Protein AF-A0ABD5WRG2-F1 (afdb_monomer_lite)

Sequence (163 aa):
MWNADEKGFLPPDAVEQIYDRLGLRSVNTLRKEVRAADFDPESYEVPDSAWYDGPAAGVVVRNKTGQRATILHPDFRAEDDAAPVEASADELARRYTTRQRVENIARELEDRGRPVTFDAVYDRTVETLAREEHHRLFDGDRSIDVSAFRSAVAARTQELLEN

Secondary structure (DSSP, 8-state):
-EETTTTEEPPHHHHHHHHHHTTPPPPP---SS--GGG--STT-PPPBPSSSSSB-SEEEEE-TTS-EEEEE-TT-----S-------HHHHHHHHS-HHHHHHHHHHHHHTT----HHHHHHHHHHHHHHHSHHHHTSSTT---HHHHHHHHHHHHHHHH--

Foldseek 3Di:
DQDVVVRADDDLVVVCVVCVVVVHDDDDDPDPDDDPVNDDLVPDDQACDPQDGGGDQWDWDADPVGDIDTRGHPVHDPDDLDAADPDALLVVLPVQLDLVLLVSQQVVCVVVVHDNDLVSSLVVSLVVCCVPCVSRQPDDPDHHPPVSNSVSNSVSSVVSVVD

Radius of gyration: 18.09 Å; chains: 1; bounding box: 47×38×42 Å

Organism: NCBI:txid3034025

pLDDT: mean 83.53, std 10.03, range [50.0, 96.12]

Structure (mmCIF, N/CA/C/O backbone):
data_AF-A0ABD5WRG2-F1
#
_entry.id   AF-A0ABD5WRG2-F1
#
loop_
_atom_site.group_PDB
_atom_site.id
_atom_site.type_symbol
_atom_site.label_atom_id
_atom_site.label_alt_id
_atom_site.label_comp_id
_atom_site.label_asym_id
_atom_site.label_entity_id
_atom_site.label_seq_id
_atom_site.pdbx_PDB_ins_code
_atom_site.Cartn_x
_atom_site.Cartn_y
_atom_site.Cartn_z
_atom_site.occupancy
_atom_site.B_iso_or_equiv
_atom_site.auth_seq_id
_atom_site.auth_comp_id
_atom_site.auth_asym_id
_atom_site.auth_atom_id
_atom_site.pdbx_PDB_model_num
ATOM 1 N N . MET A 1 1 ? 14.690 -1.280 -2.880 1.00 75.88 1 MET A N 1
ATOM 2 C CA . MET A 1 1 ? 15.065 -0.389 -1.763 1.00 75.88 1 MET A CA 1
ATOM 3 C C . MET A 1 1 ? 16.347 0.320 -2.154 1.00 75.88 1 MET A C 1
ATOM 5 O O . MET A 1 1 ? 17.197 -0.341 -2.737 1.00 75.88 1 MET A O 1
ATOM 9 N N . TRP A 1 2 ? 16.452 1.628 -1.932 1.00 81.94 2 TRP A N 1
ATOM 10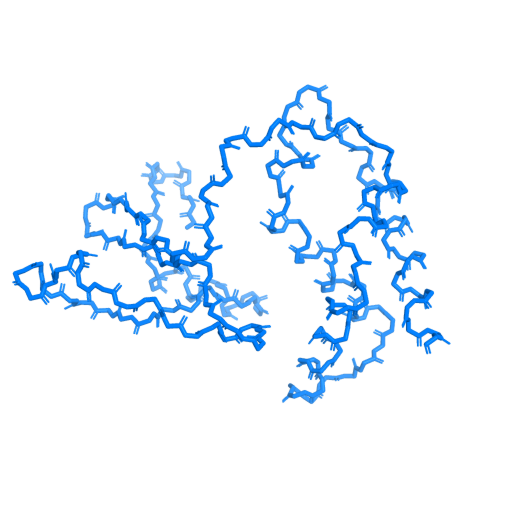 C CA . TRP A 1 2 ? 17.688 2.370 -2.193 1.00 81.94 2 TRP A CA 1
ATOM 11 C C . TRP A 1 2 ? 18.685 2.132 -1.055 1.00 81.94 2 TRP A C 1
ATOM 13 O O . TRP A 1 2 ? 18.309 2.237 0.110 1.00 81.94 2 TRP A O 1
ATOM 23 N N . ASN A 1 3 ? 19.926 1.804 -1.399 1.00 83.00 3 ASN A N 1
ATOM 24 C CA . ASN A 1 3 ? 21.060 1.760 -0.489 1.00 83.00 3 ASN A CA 1
ATOM 25 C C . ASN A 1 3 ? 21.916 3.006 -0.749 1.00 83.00 3 ASN A C 1
ATOM 27 O O . ASN A 1 3 ? 22.489 3.157 -1.830 1.00 83.00 3 ASN A O 1
ATOM 31 N N . ALA A 1 4 ? 21.969 3.914 0.227 1.00 83.94 4 ALA A N 1
ATOM 32 C CA . ALA A 1 4 ? 22.708 5.166 0.098 1.00 83.94 4 ALA A CA 1
ATOM 33 C C . ALA A 1 4 ? 24.228 4.950 0.047 1.00 83.94 4 ALA A C 1
ATOM 35 O O . ALA A 1 4 ? 24.909 5.661 -0.693 1.00 83.94 4 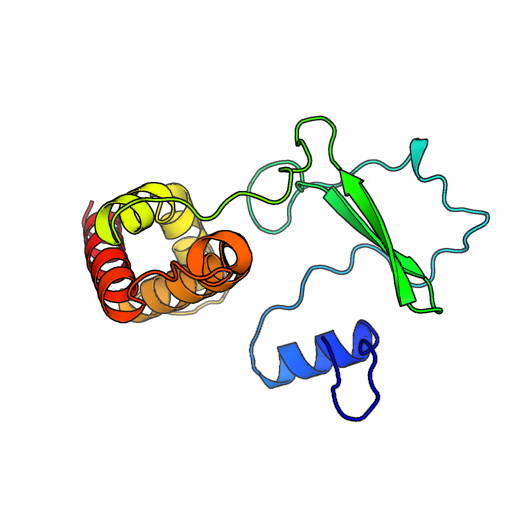ALA A O 1
ATOM 36 N N . ASP A 1 5 ? 24.737 3.950 0.770 1.00 86.62 5 ASP A N 1
ATOM 37 C CA . ASP A 1 5 ? 26.168 3.645 0.853 1.00 86.62 5 ASP A CA 1
ATOM 38 C C . ASP A 1 5 ? 26.686 3.065 -0.469 1.00 86.62 5 ASP A C 1
ATOM 40 O O . ASP A 1 5 ? 27.727 3.474 -0.980 1.00 86.62 5 ASP A O 1
ATOM 44 N N . GLU A 1 6 ? 25.908 2.166 -1.074 1.00 84.50 6 GLU A N 1
ATOM 45 C CA . GLU A 1 6 ? 26.217 1.557 -2.376 1.00 84.50 6 GLU A CA 1
ATOM 46 C C . GLU A 1 6 ? 25.748 2.411 -3.566 1.00 84.50 6 GLU A C 1
ATOM 48 O O . GLU A 1 6 ? 26.006 2.061 -4.718 1.00 84.50 6 GLU A O 1
ATOM 53 N N . LYS A 1 7 ? 25.059 3.532 -3.301 1.00 83.94 7 LYS A N 1
ATOM 54 C CA . LYS A 1 7 ? 24.440 4.421 -4.302 1.00 83.94 7 LYS A CA 1
ATOM 55 C C . LYS A 1 7 ? 23.658 3.650 -5.371 1.00 83.94 7 LYS A C 1
ATOM 57 O O . LYS A 1 7 ? 23.774 3.923 -6.567 1.00 83.94 7 LYS A O 1
ATOM 62 N N . GLY A 1 8 ? 22.869 2.674 -4.932 1.00 81.25 8 GLY A N 1
ATOM 63 C CA . GLY A 1 8 ? 22.195 1.743 -5.827 1.00 81.25 8 GLY A CA 1
ATOM 64 C C . GLY A 1 8 ? 20.963 1.100 -5.209 1.00 81.25 8 GLY A C 1
ATOM 65 O O . GLY A 1 8 ? 20.715 1.183 -4.008 1.00 81.25 8 GLY A O 1
ATOM 66 N N . PHE A 1 9 ? 20.157 0.451 -6.048 1.00 81.69 9 PHE A N 1
ATOM 67 C CA . PHE A 1 9 ? 19.018 -0.326 -5.572 1.00 81.69 9 PHE A CA 1
ATOM 68 C C . PHE A 1 9 ? 19.451 -1.736 -5.182 1.00 81.69 9 PHE A C 1
ATOM 70 O O . PHE A 1 9 ? 20.075 -2.439 -5.973 1.00 81.69 9 PHE A O 1
ATOM 77 N N . LEU A 1 10 ? 19.032 -2.171 -3.993 1.00 83.06 10 LEU A N 1
ATOM 78 C CA . LEU A 1 10 ? 19.189 -3.556 -3.563 1.00 83.06 10 LEU A CA 1
ATOM 79 C C . LEU A 1 10 ? 18.434 -4.514 -4.503 1.00 83.06 10 LEU A C 1
ATOM 81 O O . LEU A 1 10 ? 17.329 -4.173 -4.961 1.00 83.06 10 LEU A O 1
ATOM 85 N N . PRO A 1 11 ? 18.979 -5.722 -4.748 1.00 79.44 11 PRO A N 1
ATOM 86 C CA . PRO A 1 11 ? 18.301 -6.743 -5.534 1.00 79.44 11 PRO A CA 1
ATOM 87 C C . PRO A 1 11 ? 17.003 -7.198 -4.842 1.00 79.44 11 PRO A C 1
ATOM 89 O O . PRO A 1 11 ? 16.916 -7.134 -3.612 1.00 79.44 11 PRO A O 1
ATOM 92 N N . PRO A 1 12 ? 15.995 -7.674 -5.600 1.00 77.94 12 PRO A N 1
ATOM 93 C CA . PRO A 1 12 ? 14.696 -8.070 -5.050 1.00 77.94 12 PRO A CA 1
ATOM 94 C C . PRO A 1 12 ? 14.786 -9.030 -3.857 1.00 77.94 12 PRO A C 1
ATOM 96 O O . PRO A 1 12 ? 14.143 -8.774 -2.848 1.00 77.94 12 PRO A O 1
ATOM 99 N N . ASP A 1 13 ? 15.651 -10.045 -3.919 1.00 80.56 13 ASP A N 1
ATOM 100 C CA . ASP A 1 13 ? 15.806 -11.045 -2.849 1.00 80.56 13 ASP A CA 1
ATOM 101 C C . ASP A 1 13 ? 16.309 -10.439 -1.530 1.00 80.56 13 ASP A C 1
ATOM 103 O O . ASP A 1 13 ? 15.866 -10.818 -0.446 1.00 80.56 13 ASP A O 1
ATOM 107 N N . ALA A 1 14 ? 17.220 -9.464 -1.612 1.00 85.50 14 ALA A N 1
ATOM 108 C CA . ALA A 1 14 ? 17.706 -8.753 -0.434 1.00 85.50 14 ALA A CA 1
ATOM 109 C C . ALA A 1 14 ? 16.602 -7.871 0.165 1.00 85.50 14 ALA A C 1
ATOM 111 O O . ALA A 1 14 ? 16.474 -7.773 1.382 1.00 85.50 14 ALA A O 1
ATOM 112 N N . VAL A 1 15 ? 15.777 -7.251 -0.687 1.00 83.38 15 VAL A N 1
ATOM 113 C CA . VAL A 1 15 ? 14.620 -6.465 -0.239 1.00 83.38 15 VAL A CA 1
ATOM 114 C C . VAL A 1 15 ? 13.573 -7.359 0.426 1.00 83.38 15 VAL A C 1
ATOM 116 O O . VAL A 1 15 ? 13.084 -6.990 1.489 1.00 83.38 15 VAL A O 1
ATOM 119 N N . GLU A 1 16 ? 13.262 -8.521 -0.156 1.00 82.56 16 GLU A N 1
ATOM 120 C CA . GLU A 1 16 ? 12.342 -9.514 0.419 1.00 82.56 16 GLU A CA 1
ATOM 121 C C . GLU A 1 16 ? 12.807 -9.951 1.816 1.00 82.56 16 GLU A C 1
ATOM 123 O O . GLU A 1 16 ? 12.050 -9.806 2.771 1.00 82.56 16 GLU A O 1
ATOM 128 N N . GLN A 1 17 ? 14.078 -10.340 1.978 1.00 85.12 17 GLN A N 1
ATOM 129 C CA . GLN A 1 17 ? 14.628 -10.712 3.292 1.00 85.12 17 GLN A CA 1
ATOM 130 C C . GLN A 1 17 ? 14.540 -9.592 4.337 1.00 85.12 17 GLN A C 1
ATOM 132 O O . GLN A 1 17 ? 14.260 -9.854 5.509 1.00 85.12 17 GLN A O 1
ATOM 137 N N . ILE A 1 18 ? 14.799 -8.342 3.940 1.00 87.06 18 ILE A N 1
ATOM 138 C CA . ILE A 1 18 ? 14.684 -7.197 4.853 1.00 87.06 18 ILE A CA 1
ATOM 139 C C . ILE A 1 18 ? 13.228 -7.011 5.282 1.00 87.06 18 ILE A C 1
ATOM 141 O O . ILE A 1 18 ? 12.965 -6.790 6.463 1.00 87.06 18 ILE A O 1
ATOM 145 N N . TYR A 1 19 ? 12.290 -7.103 4.341 1.00 85.56 19 TYR A N 1
ATOM 146 C CA . TYR A 1 19 ? 10.867 -6.943 4.620 1.00 85.56 19 TYR A CA 1
ATOM 147 C C . TYR A 1 19 ? 10.368 -8.046 5.555 1.00 85.56 19 TYR A C 1
ATOM 149 O O . TYR A 1 19 ? 9.775 -7.724 6.583 1.00 85.56 19 TYR A O 1
ATOM 157 N N . ASP A 1 20 ? 10.723 -9.303 5.287 1.00 83.81 20 ASP A N 1
ATOM 158 C CA . ASP A 1 20 ? 10.383 -10.443 6.144 1.00 83.81 20 ASP A CA 1
ATOM 159 C C . ASP A 1 20 ? 10.922 -10.260 7.568 1.00 83.81 20 ASP A C 1
ATOM 161 O O . ASP A 1 20 ? 10.189 -10.427 8.544 1.00 83.81 20 ASP A O 1
ATOM 165 N N . ARG A 1 21 ? 12.186 -9.833 7.709 1.00 85.88 21 ARG A N 1
ATOM 166 C CA . ARG A 1 21 ? 12.798 -9.568 9.022 1.00 85.88 21 ARG A CA 1
ATOM 167 C C . ARG A 1 21 ? 12.094 -8.447 9.791 1.00 85.88 21 ARG A C 1
ATOM 169 O O . ARG A 1 21 ? 12.096 -8.461 11.020 1.00 85.88 21 ARG A O 1
ATOM 176 N N . LEU A 1 22 ? 11.523 -7.476 9.083 1.00 86.94 22 LEU A N 1
ATOM 177 C CA . LEU A 1 22 ? 10.769 -6.365 9.663 1.00 86.94 22 LEU A CA 1
ATOM 178 C C . LEU A 1 22 ? 9.275 -6.687 9.848 1.00 86.94 22 LEU A C 1
ATOM 180 O O . LEU A 1 22 ? 8.532 -5.830 10.321 1.00 86.94 22 LEU A O 1
ATOM 184 N N . GLY A 1 23 ? 8.818 -7.887 9.474 1.00 79.44 23 GLY A N 1
ATOM 185 C CA . GLY A 1 23 ? 7.395 -8.241 9.480 1.00 79.44 23 GLY A CA 1
ATOM 186 C C . GLY A 1 23 ? 6.565 -7.452 8.458 1.00 79.44 23 GLY A C 1
ATOM 187 O O . GLY A 1 23 ? 5.342 -7.356 8.586 1.00 79.44 23 GLY A O 1
ATOM 188 N N . LEU A 1 24 ? 7.217 -6.864 7.452 1.00 79.56 24 LEU A N 1
ATOM 189 C CA . LEU A 1 24 ? 6.588 -6.127 6.363 1.00 79.56 24 LEU A CA 1
ATOM 190 C C . LEU A 1 24 ? 6.295 -7.068 5.195 1.00 79.56 24 LEU A C 1
ATOM 192 O O . LEU A 1 24 ? 7.050 -7.989 4.908 1.00 79.56 24 LEU A O 1
ATOM 196 N N . ARG A 1 25 ? 5.212 -6.799 4.464 1.00 70.94 25 ARG A N 1
ATOM 197 C CA . ARG A 1 25 ? 4.919 -7.517 3.218 1.00 70.94 25 ARG A CA 1
ATOM 198 C C . ARG A 1 25 ? 5.716 -6.939 2.060 1.00 70.94 25 ARG A C 1
ATOM 200 O O . ARG A 1 25 ? 5.559 -5.756 1.746 1.00 70.94 25 ARG A O 1
ATOM 207 N N . SER A 1 26 ? 6.529 -7.770 1.418 1.00 77.06 26 SER A N 1
ATOM 208 C CA . SER A 1 26 ? 7.149 -7.455 0.133 1.00 77.06 26 SER A CA 1
ATOM 209 C C . SER A 1 26 ? 6.097 -7.391 -0.981 1.00 77.06 26 SER A C 1
ATOM 211 O O . SER A 1 26 ? 4.982 -7.899 -0.854 1.00 77.06 26 SER A O 1
ATOM 213 N N . VAL A 1 27 ? 6.437 -6.709 -2.077 1.00 74.38 27 VAL A N 1
ATOM 214 C CA . VAL A 1 27 ? 5.622 -6.745 -3.299 1.00 74.38 27 VAL A CA 1
ATOM 215 C C . VAL A 1 27 ? 5.750 -8.135 -3.917 1.00 74.38 27 VAL A C 1
ATOM 217 O O . VAL A 1 27 ? 6.846 -8.690 -3.937 1.00 74.38 27 VAL A O 1
ATOM 220 N N . ASN A 1 28 ? 4.647 -8.673 -4.442 1.00 76.00 28 ASN A N 1
ATOM 221 C CA . ASN A 1 28 ? 4.625 -10.008 -5.035 1.00 76.00 28 ASN A CA 1
ATOM 222 C C . ASN A 1 28 ? 5.648 -10.129 -6.164 1.00 76.00 28 ASN A C 1
ATOM 224 O O . ASN A 1 28 ? 5.569 -9.414 -7.168 1.00 76.00 28 ASN A O 1
ATOM 228 N N . THR A 1 29 ? 6.552 -11.095 -6.042 1.00 80.44 29 THR A N 1
ATOM 229 C CA . THR A 1 29 ? 7.362 -11.513 -7.178 1.00 80.44 29 THR A CA 1
ATOM 230 C C . THR A 1 29 ? 6.590 -12.535 -8.006 1.00 80.44 29 THR A C 1
ATOM 232 O O . THR A 1 29 ? 6.365 -13.657 -7.566 1.00 80.44 29 THR A O 1
ATOM 235 N N . LEU A 1 30 ? 6.203 -12.150 -9.224 1.00 79.62 30 LEU A N 1
ATOM 236 C CA . LEU A 1 30 ? 5.424 -13.009 -10.123 1.00 79.62 30 LEU A CA 1
ATOM 237 C C . LEU A 1 30 ? 6.288 -14.070 -10.818 1.00 79.62 30 LEU A C 1
ATOM 239 O O . LEU A 1 30 ? 5.881 -15.221 -10.947 1.00 79.62 30 LEU A O 1
ATOM 243 N N . ARG A 1 31 ? 7.480 -13.682 -11.291 1.00 80.75 31 ARG A N 1
ATOM 244 C CA . ARG A 1 31 ? 8.467 -14.567 -11.932 1.00 80.75 31 ARG A CA 1
ATOM 245 C C . ARG A 1 31 ? 9.883 -14.075 -11.632 1.00 80.75 31 ARG A C 1
ATOM 247 O O . ARG A 1 31 ? 10.123 -12.869 -11.609 1.00 80.75 31 ARG A O 1
ATOM 254 N N . LYS A 1 32 ? 10.823 -15.006 -11.452 1.00 79.62 32 LYS A N 1
ATOM 255 C CA . LYS A 1 32 ? 12.266 -14.731 -11.345 1.00 79.62 32 LYS A CA 1
ATOM 256 C C . LYS A 1 32 ? 13.004 -15.416 -12.495 1.00 79.62 32 LYS A C 1
ATOM 258 O O . LYS A 1 32 ? 12.551 -16.434 -13.004 1.00 79.62 32 LYS A O 1
ATOM 263 N N . GLU A 1 33 ? 14.127 -14.827 -12.901 1.00 79.62 33 GLU A N 1
ATOM 264 C CA . GLU A 1 33 ? 15.078 -15.415 -13.860 1.00 79.62 33 GLU A CA 1
ATOM 265 C C . GLU A 1 33 ? 14.510 -15.785 -15.245 1.00 79.62 33 GLU A C 1
ATOM 267 O O . GLU A 1 33 ? 14.959 -16.736 -15.883 1.00 79.62 33 GLU A O 1
ATOM 272 N N . VAL A 1 34 ? 13.557 -15.001 -15.753 1.00 81.12 34 VAL A N 1
ATOM 273 C CA . VAL A 1 34 ? 13.059 -15.157 -17.127 1.00 81.12 34 VAL A CA 1
ATOM 274 C C . VAL A 1 34 ? 14.149 -14.739 -18.119 1.00 81.12 34 VAL A C 1
ATOM 276 O O . VAL A 1 34 ? 14.755 -13.672 -17.981 1.00 81.12 34 VAL A O 1
ATOM 279 N N . ARG A 1 35 ? 14.418 -15.577 -19.127 1.00 81.06 35 ARG A N 1
ATOM 280 C CA . ARG A 1 35 ? 15.340 -15.223 -20.211 1.00 81.06 35 ARG A CA 1
ATOM 281 C C . ARG A 1 35 ? 14.722 -14.135 -21.076 1.00 81.06 35 ARG A C 1
ATOM 283 O O . ARG A 1 35 ? 13.582 -14.260 -21.498 1.00 81.06 35 ARG A O 1
ATOM 290 N N . ALA A 1 36 ? 15.510 -13.117 -21.411 1.00 77.88 36 ALA A N 1
ATOM 291 C CA . ALA A 1 36 ? 15.044 -12.013 -22.248 1.0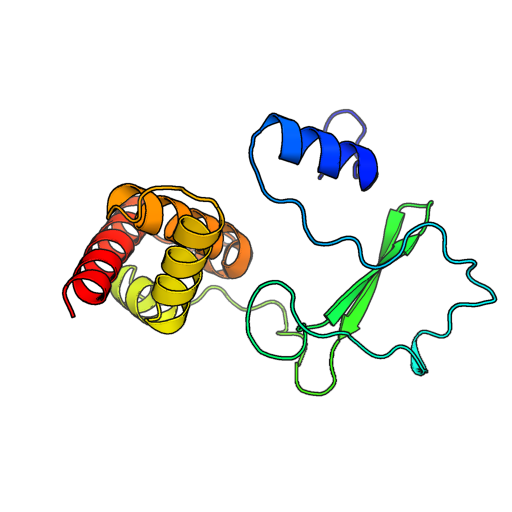0 77.88 36 ALA A CA 1
ATOM 292 C C . ALA A 1 36 ? 14.551 -12.472 -23.634 1.00 77.88 36 ALA A C 1
ATOM 294 O O . ALA A 1 36 ? 13.620 -11.888 -24.161 1.00 77.88 36 ALA A O 1
ATOM 295 N N . ALA A 1 37 ? 15.144 -13.531 -24.199 1.00 84.19 37 ALA A N 1
ATOM 296 C CA . ALA A 1 37 ? 14.722 -14.093 -25.485 1.00 84.19 37 ALA A CA 1
ATOM 297 C C . ALA A 1 37 ? 13.339 -14.768 -25.440 1.00 84.19 37 ALA A C 1
ATOM 299 O O . ALA A 1 37 ? 12.691 -14.882 -26.473 1.00 84.19 37 ALA A O 1
ATOM 300 N N . ASP A 1 38 ? 12.900 -15.191 -24.252 1.00 85.00 38 ASP A N 1
ATOM 301 C CA . ASP A 1 38 ? 11.628 -15.884 -24.028 1.00 85.00 38 ASP A CA 1
ATOM 302 C C . ASP A 1 38 ? 10.574 -14.938 -23.414 1.00 85.00 38 ASP A C 1
ATOM 304 O O . ASP A 1 38 ? 9.521 -15.382 -22.955 1.00 85.00 38 ASP A O 1
ATOM 308 N N . PHE A 1 39 ? 10.874 -13.636 -23.345 1.00 85.56 39 PHE A N 1
ATOM 309 C CA . PHE A 1 39 ? 10.000 -12.616 -22.780 1.00 85.56 39 PHE A CA 1
ATOM 310 C C . PHE A 1 39 ? 9.578 -11.630 -23.866 1.00 85.56 39 PHE A C 1
ATOM 312 O O . PHE A 1 39 ? 10.376 -10.804 -24.305 1.00 85.56 39 PHE A O 1
ATOM 319 N N . ASP A 1 40 ? 8.309 -11.704 -24.249 1.00 88.25 40 ASP A N 1
ATOM 320 C CA . ASP A 1 40 ? 7.670 -10.710 -25.099 1.00 88.25 40 ASP A CA 1
ATOM 321 C C . ASP A 1 40 ? 6.807 -9.777 -24.225 1.00 88.25 40 ASP A C 1
ATOM 323 O O . ASP A 1 40 ? 5.829 -10.234 -23.623 1.00 88.25 40 ASP A O 1
ATOM 327 N N . PRO A 1 41 ? 7.175 -8.489 -24.088 1.00 86.00 41 PRO A N 1
ATOM 328 C CA . PRO A 1 41 ? 6.397 -7.534 -23.310 1.00 86.00 41 PRO A CA 1
ATOM 329 C C . PRO A 1 41 ? 5.043 -7.201 -23.947 1.00 86.00 41 PRO A C 1
ATOM 331 O O . PRO A 1 41 ? 4.126 -6.843 -23.213 1.00 86.00 41 PRO A O 1
ATOM 334 N N . GLU A 1 42 ? 4.902 -7.302 -25.274 1.00 85.69 42 GLU A N 1
ATOM 335 C CA . GLU A 1 42 ? 3.653 -6.957 -25.971 1.00 85.69 42 GLU A CA 1
ATOM 336 C C . GLU A 1 42 ? 2.589 -8.045 -25.803 1.00 85.69 42 GLU A C 1
ATOM 338 O O . GLU A 1 42 ? 1.395 -7.752 -25.812 1.00 85.69 42 GLU A O 1
ATOM 343 N N . SER A 1 43 ? 3.014 -9.293 -25.588 1.00 87.88 43 SER A N 1
ATOM 344 C CA . SER A 1 43 ? 2.124 -10.429 -25.341 1.00 87.88 43 SER A CA 1
ATOM 345 C C . SER A 1 43 ? 1.948 -10.759 -23.851 1.00 87.88 43 SER A C 1
ATOM 347 O O . SER A 1 43 ? 1.406 -11.815 -23.521 1.00 87.88 43 SER A O 1
ATOM 349 N N . TYR A 1 44 ? 2.480 -9.939 -22.938 1.00 89.06 44 TYR A N 1
ATOM 350 C CA . TYR A 1 44 ? 2.437 -10.231 -21.507 1.00 89.06 44 TYR A CA 1
ATOM 351 C C . TYR A 1 44 ? 1.067 -9.890 -20.911 1.00 89.06 44 TYR A C 1
ATOM 353 O O . TYR A 1 44 ? 0.689 -8.724 -20.808 1.00 89.06 44 TYR A O 1
ATOM 361 N N . GLU A 1 45 ? 0.350 -10.911 -20.444 1.00 91.00 45 GLU A N 1
ATOM 362 C CA . GLU A 1 45 ? -0.911 -10.736 -19.723 1.00 91.00 45 GLU A CA 1
ATOM 363 C C . GLU A 1 45 ? -0.649 -10.375 -18.254 1.00 91.00 45 GLU A C 1
ATOM 365 O O . GLU A 1 45 ? 0.019 -11.110 -17.517 1.00 91.00 45 GLU A O 1
ATOM 370 N N . VAL A 1 46 ? -1.173 -9.226 -17.819 1.00 91.44 46 VAL A N 1
ATOM 371 C CA . VAL A 1 46 ? -1.096 -8.802 -16.416 1.00 91.44 46 VAL A CA 1
ATOM 372 C C . VAL A 1 46 ? -2.045 -9.675 -15.582 1.00 91.44 46 VAL A C 1
ATOM 374 O O . VAL A 1 46 ? -3.227 -9.746 -15.911 1.00 91.44 46 VAL A O 1
ATOM 377 N N . PRO A 1 47 ? -1.556 -10.347 -14.522 1.00 89.56 47 PRO A N 1
ATOM 378 C CA . PRO A 1 47 ? -2.365 -11.279 -13.743 1.00 89.56 47 PRO A CA 1
ATOM 379 C C . PRO A 1 47 ? -3.344 -10.565 -12.806 1.00 89.56 47 PRO A C 1
ATOM 381 O O . PRO A 1 47 ? -3.254 -9.355 -12.581 1.00 89.56 47 PRO A O 1
ATOM 384 N N . ASP A 1 48 ? -4.214 -11.350 -12.175 1.00 88.62 48 ASP A N 1
ATOM 385 C CA . ASP A 1 48 ? -5.049 -10.881 -11.074 1.00 88.62 48 ASP A CA 1
ATOM 386 C C . ASP A 1 48 ? -4.214 -10.376 -9.890 1.00 88.62 48 ASP A C 1
ATOM 388 O O . ASP A 1 48 ? -3.102 -10.836 -9.596 1.00 88.62 48 ASP A O 1
ATOM 392 N N . SER A 1 49 ? -4.773 -9.390 -9.199 1.00 85.00 49 SER A N 1
ATOM 393 C CA . SER A 1 49 ? -4.205 -8.813 -7.995 1.00 85.00 49 SER A CA 1
ATOM 394 C C . SER A 1 49 ? -4.275 -9.817 -6.848 1.00 85.00 49 SER A C 1
ATOM 396 O O . SER A 1 49 ? -5.324 -10.370 -6.546 1.00 85.00 49 SER A O 1
ATOM 398 N N . ALA A 1 50 ? -3.169 -9.994 -6.122 1.00 80.88 50 ALA A N 1
ATOM 399 C CA . ALA A 1 50 ? -3.189 -10.758 -4.869 1.00 80.88 50 ALA A CA 1
ATOM 400 C C . ALA A 1 50 ? -3.686 -9.931 -3.663 1.00 80.88 50 ALA A C 1
ATOM 402 O O . ALA A 1 50 ? -3.581 -10.383 -2.525 1.00 80.88 50 ALA A O 1
ATOM 403 N N . TRP A 1 51 ? -4.135 -8.690 -3.888 1.00 76.31 51 TRP A N 1
ATOM 404 C CA . TRP A 1 51 ? -4.468 -7.724 -2.831 1.00 76.31 51 TRP A CA 1
ATOM 405 C C . TRP A 1 51 ? -5.946 -7.330 -2.809 1.00 76.31 51 TRP A C 1
ATOM 407 O O . TRP A 1 51 ? -6.405 -6.754 -1.825 1.00 76.31 51 TRP A O 1
ATOM 417 N N . TYR A 1 52 ? -6.674 -7.588 -3.895 1.00 76.38 52 TYR A N 1
ATOM 418 C CA . TYR A 1 52 ? -8.104 -7.326 -4.028 1.00 76.38 52 TYR A CA 1
ATOM 419 C C . TYR A 1 52 ? -8.673 -8.139 -5.195 1.00 76.38 52 TYR A C 1
ATOM 421 O O . TYR A 1 52 ? -7.919 -8.574 -6.061 1.00 76.38 52 TYR A O 1
ATOM 429 N N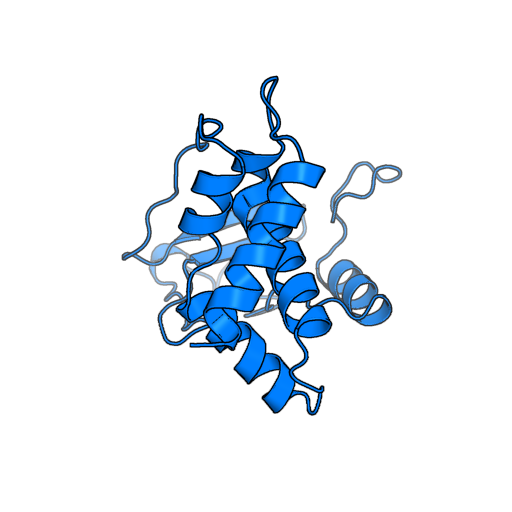 . ASP A 1 53 ? -9.995 -8.295 -5.237 1.00 79.44 53 ASP A N 1
ATOM 430 C CA . ASP A 1 53 ? -10.676 -8.990 -6.330 1.00 79.44 53 ASP A CA 1
ATOM 431 C C . ASP A 1 53 ? -10.655 -8.138 -7.609 1.00 79.44 53 ASP A C 1
ATOM 433 O O . ASP A 1 53 ? -11.369 -7.137 -7.718 1.00 79.44 53 ASP A O 1
ATOM 437 N N . GLY A 1 54 ? -9.806 -8.514 -8.568 1.00 84.88 54 GLY A N 1
ATOM 438 C CA . GLY A 1 54 ? -9.668 -7.846 -9.863 1.00 84.88 54 GLY A CA 1
ATOM 439 C C . GLY A 1 54 ? -8.245 -7.904 -10.435 1.00 84.88 54 GLY A C 1
ATOM 440 O O . GLY A 1 54 ? -7.334 -8.407 -9.773 1.00 84.88 54 GLY A O 1
ATOM 441 N N . PRO A 1 55 ? -8.028 -7.375 -11.652 1.00 88.69 55 PRO A N 1
ATOM 442 C CA . PRO A 1 55 ? -6.715 -7.361 -12.296 1.00 88.69 55 PRO A CA 1
ATOM 443 C C . PRO A 1 55 ? -5.699 -6.527 -11.510 1.00 88.69 55 PRO A C 1
ATOM 445 O O . PRO A 1 55 ? -6.033 -5.486 -10.947 1.00 88.69 55 PRO A O 1
ATOM 448 N N . ALA A 1 56 ? -4.428 -6.932 -11.497 1.00 89.56 56 ALA A N 1
ATOM 449 C CA . ALA A 1 56 ? -3.370 -6.053 -11.012 1.00 89.56 56 ALA A CA 1
ATOM 450 C C . ALA A 1 56 ? -3.269 -4.806 -11.910 1.00 89.56 56 ALA A C 1
ATOM 452 O O . ALA A 1 56 ? -3.458 -4.883 -13.120 1.00 89.56 56 ALA A O 1
ATOM 453 N N . ALA A 1 57 ? -2.899 -3.656 -11.338 1.00 89.12 57 ALA A N 1
ATOM 454 C CA . ALA A 1 57 ? -2.738 -2.421 -12.116 1.00 89.12 57 ALA A CA 1
ATOM 455 C C . ALA A 1 57 ? -1.653 -2.540 -13.208 1.00 89.12 57 ALA A C 1
ATOM 457 O O . ALA A 1 57 ? -1.683 -1.860 -14.232 1.00 89.12 57 ALA A O 1
ATOM 458 N N . GLY A 1 58 ? -0.675 -3.413 -12.982 1.00 90.75 58 GLY A N 1
ATOM 459 C CA . GLY A 1 58 ? 0.430 -3.666 -13.885 1.00 90.75 58 GLY A CA 1
ATOM 460 C C . GLY A 1 58 ? 1.523 -4.480 -13.209 1.00 90.75 58 GLY A C 1
ATOM 461 O O . GLY A 1 58 ? 1.417 -4.870 -12.043 1.00 90.75 58 GLY A O 1
ATOM 462 N N . VAL A 1 59 ? 2.607 -4.698 -13.940 1.00 91.06 59 VAL A N 1
ATOM 463 C CA . VAL A 1 59 ? 3.815 -5.357 -13.450 1.00 91.06 59 VAL A CA 1
ATOM 464 C C . VAL A 1 59 ? 5.036 -4.489 -13.715 1.00 91.06 59 VAL A C 1
ATOM 466 O O . VAL A 1 59 ? 5.119 -3.780 -14.718 1.00 91.06 59 VAL A O 1
ATOM 469 N N . VAL A 1 60 ? 6.017 -4.559 -12.815 1.00 89.75 60 VAL A N 1
ATOM 470 C CA . VAL A 1 60 ? 7.320 -3.916 -13.009 1.00 89.75 60 VAL A CA 1
ATOM 471 C C . VAL A 1 60 ? 8.327 -4.979 -13.418 1.00 89.75 60 VAL A C 1
ATOM 473 O O . VAL A 1 60 ? 8.662 -5.867 -12.634 1.00 89.75 60 VAL A O 1
ATOM 476 N N . VAL A 1 61 ? 8.852 -4.856 -14.631 1.00 89.12 61 VAL A N 1
ATOM 477 C CA . VAL A 1 61 ? 9.941 -5.688 -15.141 1.00 89.12 61 VAL A CA 1
ATOM 478 C C . VAL A 1 61 ? 11.260 -5.058 -14.721 1.00 89.12 61 VAL A C 1
ATOM 480 O O . VAL A 1 61 ? 11.461 -3.854 -14.876 1.00 89.12 61 VAL A O 1
ATOM 483 N N . ARG A 1 62 ? 12.175 -5.867 -14.185 1.00 85.94 62 ARG A N 1
ATOM 484 C CA . ARG A 1 62 ? 13.531 -5.439 -13.821 1.00 85.94 62 ARG A CA 1
ATOM 485 C C . ARG A 1 62 ? 14.552 -6.377 -14.428 1.00 85.94 62 ARG A C 1
ATOM 487 O O . ARG A 1 62 ? 14.365 -7.591 -14.389 1.00 85.94 62 ARG A O 1
ATOM 494 N N . ASN A 1 63 ? 15.647 -5.827 -14.935 1.00 84.81 63 ASN A N 1
ATOM 495 C CA . ASN A 1 63 ? 16.785 -6.631 -15.364 1.00 84.81 63 ASN A CA 1
ATOM 496 C C . ASN A 1 63 ? 17.916 -6.616 -14.323 1.00 84.81 63 ASN A C 1
ATOM 498 O O . ASN A 1 63 ? 17.888 -5.873 -13.340 1.00 84.81 63 ASN A O 1
ATOM 502 N N . LYS A 1 64 ? 18.935 -7.452 -14.548 1.00 79.50 64 LYS A N 1
ATOM 503 C CA . LYS A 1 64 ? 20.069 -7.610 -13.622 1.00 79.50 64 LYS A CA 1
ATOM 504 C C . LYS A 1 64 ? 20.984 -6.381 -13.551 1.00 79.50 64 LYS A C 1
ATOM 506 O O . LYS A 1 64 ? 21.772 -6.284 -12.619 1.00 79.50 64 LYS A O 1
ATOM 511 N N . THR A 1 65 ? 20.886 -5.452 -14.502 1.00 78.75 65 THR A N 1
ATOM 512 C CA . THR A 1 65 ? 21.668 -4.205 -14.514 1.00 78.75 65 THR A CA 1
ATOM 513 C C . THR A 1 65 ? 20.948 -3.049 -13.817 1.00 78.75 65 THR A C 1
ATOM 515 O O . THR A 1 65 ? 21.473 -1.941 -13.772 1.00 78.75 65 THR A O 1
ATOM 518 N N . GLY A 1 66 ? 19.761 -3.294 -13.248 1.00 73.69 66 GLY A N 1
ATOM 519 C CA . GLY A 1 66 ? 18.991 -2.299 -12.501 1.00 73.69 66 GLY A CA 1
ATOM 520 C C . GLY A 1 66 ? 18.046 -1.453 -13.357 1.00 73.69 66 GLY A C 1
ATOM 521 O O . GLY A 1 66 ? 17.387 -0.561 -12.823 1.00 73.69 66 GLY A O 1
ATOM 522 N N . GLN A 1 67 ? 17.927 -1.729 -14.660 1.00 81.62 67 GLN A N 1
ATOM 523 C CA . GLN A 1 67 ? 16.914 -1.096 -15.504 1.00 81.62 67 GLN A CA 1
ATOM 524 C C . GLN A 1 67 ? 15.526 -1.636 -15.145 1.00 81.62 67 GLN A C 1
ATOM 526 O O . GLN A 1 67 ? 15.369 -2.803 -14.769 1.00 81.62 67 GLN A O 1
ATOM 531 N N . ARG A 1 68 ? 14.515 -0.773 -15.277 1.00 87.50 68 ARG A N 1
ATOM 532 C CA . ARG A 1 68 ? 13.118 -1.088 -14.978 1.00 87.50 68 ARG A CA 1
ATOM 533 C C . ARG A 1 68 ? 12.187 -0.578 -16.071 1.00 87.50 68 ARG A C 1
ATOM 535 O O . ARG A 1 68 ? 12.434 0.488 -16.627 1.00 87.50 68 ARG A O 1
ATOM 542 N N . ALA A 1 69 ? 11.119 -1.320 -16.319 1.00 87.38 69 ALA A N 1
ATOM 543 C CA . ALA A 1 69 ? 10.008 -0.928 -17.177 1.00 87.38 69 ALA A CA 1
ATOM 544 C C . ALA A 1 69 ? 8.687 -1.352 -16.525 1.00 87.38 69 ALA A C 1
ATOM 546 O O . ALA A 1 69 ? 8.671 -2.267 -15.698 1.00 87.38 69 ALA A O 1
ATOM 547 N N . THR A 1 70 ? 7.595 -0.696 -16.898 1.00 91.06 70 THR A N 1
ATOM 548 C CA . THR A 1 70 ? 6.251 -1.004 -16.397 1.00 91.06 70 THR A CA 1
ATOM 549 C C . THR A 1 70 ? 5.392 -1.496 -17.552 1.00 91.06 70 THR A C 1
ATOM 551 O O . THR A 1 70 ? 5.362 -0.856 -18.600 1.00 91.06 70 THR A O 1
ATOM 554 N N . ILE A 1 71 ? 4.692 -2.609 -17.347 1.00 91.50 71 ILE A N 1
ATOM 555 C CA . ILE A 1 71 ? 3.624 -3.088 -18.231 1.00 91.50 71 ILE A CA 1
ATOM 556 C C . ILE A 1 71 ? 2.320 -2.878 -17.471 1.00 91.50 71 ILE A C 1
ATOM 558 O O . ILE A 1 71 ? 2.134 -3.461 -16.404 1.00 91.50 71 ILE A O 1
ATOM 562 N N . LEU A 1 72 ? 1.456 -2.001 -17.973 1.00 90.69 72 LEU A N 1
ATOM 563 C CA . LEU A 1 72 ? 0.176 -1.689 -17.341 1.00 90.69 72 LEU A CA 1
ATOM 564 C C . LEU A 1 72 ? -0.918 -2.610 -17.862 1.00 90.69 72 LEU A C 1
ATOM 566 O O . LEU A 1 72 ? -0.919 -2.976 -19.036 1.00 90.69 72 LEU A O 1
ATOM 570 N N . HIS A 1 73 ? -1.861 -2.956 -16.990 1.00 89.44 73 HIS A N 1
ATOM 571 C CA . HIS A 1 73 ? -3.080 -3.616 -17.432 1.00 89.44 73 HIS A CA 1
ATOM 572 C C . HIS A 1 73 ? -3.902 -2.627 -18.286 1.00 89.44 73 HIS A C 1
ATOM 574 O O . HIS A 1 73 ? -3.962 -1.453 -17.919 1.00 89.44 73 HIS A O 1
ATOM 580 N N . PRO A 1 74 ? -4.543 -3.052 -19.395 1.00 85.12 74 PRO A N 1
ATOM 581 C CA . PRO A 1 74 ? -5.236 -2.150 -20.328 1.00 85.12 74 PRO A CA 1
ATOM 582 C C . PRO A 1 74 ? -6.283 -1.228 -19.690 1.00 85.12 74 PRO A C 1
ATOM 584 O O . PRO A 1 74 ? -6.480 -0.099 -20.140 1.00 85.12 74 PRO A O 1
ATOM 587 N N . ASP A 1 75 ? -6.929 -1.699 -18.624 1.00 85.62 75 ASP A N 1
ATOM 588 C CA . ASP A 1 75 ? -7.940 -0.936 -17.881 1.00 85.62 75 ASP A CA 1
ATOM 589 C C . ASP A 1 75 ? -7.349 0.155 -16.969 1.00 85.62 75 ASP A C 1
ATOM 591 O O . ASP A 1 75 ? -8.086 0.984 -16.434 1.00 85.62 75 ASP A O 1
ATOM 595 N N . PHE A 1 76 ? -6.025 0.188 -16.798 1.00 79.75 76 PHE A N 1
ATOM 596 C CA . PHE A 1 76 ? -5.319 1.157 -15.967 1.00 79.75 76 PHE A CA 1
ATOM 597 C C . PHE A 1 76 ? -4.467 2.076 -16.835 1.00 79.75 76 PHE A C 1
ATOM 599 O O . PHE A 1 76 ? -3.789 1.662 -17.774 1.00 79.75 76 PHE A O 1
ATOM 606 N N . ARG A 1 77 ? -4.471 3.362 -16.494 1.00 70.00 77 ARG A N 1
ATOM 607 C CA . ARG A 1 77 ? -3.581 4.349 -17.106 1.00 70.00 77 ARG A CA 1
ATOM 608 C C . ARG A 1 77 ? -2.471 4.686 -16.127 1.00 70.00 77 ARG A C 1
ATOM 610 O O . ARG A 1 77 ? -2.721 4.757 -14.927 1.00 70.00 77 ARG A O 1
ATOM 617 N N . ALA A 1 78 ? -1.264 4.913 -16.648 1.00 62.19 78 ALA A N 1
ATOM 618 C CA . ALA A 1 78 ? -0.228 5.582 -15.877 1.00 62.19 78 ALA A CA 1
ATOM 619 C C . ALA A 1 78 ? -0.808 6.931 -15.456 1.00 62.19 78 ALA A C 1
ATOM 621 O O . ALA A 1 78 ? -1.185 7.733 -16.312 1.00 62.19 78 ALA A O 1
ATOM 622 N N . GLU A 1 79 ? -0.937 7.155 -14.157 1.00 58.12 79 GLU A N 1
ATOM 623 C CA . GLU A 1 79 ? -1.189 8.496 -13.663 1.00 58.12 79 GLU A CA 1
ATOM 624 C C . GLU A 1 79 ? 0.111 9.272 -13.895 1.00 58.12 79 GLU A C 1
ATOM 626 O O . GLU A 1 79 ? 1.146 8.925 -13.326 1.00 58.12 79 GLU A O 1
ATOM 631 N N . ASP A 1 80 ? 0.072 10.251 -14.806 1.00 51.00 80 ASP A N 1
ATOM 632 C CA . ASP A 1 80 ? 1.124 11.267 -14.940 1.00 51.00 80 ASP A CA 1
ATOM 633 C C . ASP A 1 80 ? 1.459 11.810 -13.549 1.00 51.00 80 ASP A C 1
ATOM 635 O O . ASP A 1 80 ? 0.529 11.959 -12.752 1.00 51.00 80 ASP A O 1
ATOM 639 N N . ASP A 1 81 ? 2.749 12.089 -13.286 1.00 50.00 81 ASP A N 1
ATOM 640 C CA . ASP A 1 81 ? 3.292 12.628 -12.026 1.00 50.00 81 ASP A CA 1
ATOM 641 C C . ASP A 1 81 ? 2.252 13.505 -11.323 1.00 50.00 81 ASP A C 1
ATOM 643 O O . ASP A 1 81 ? 2.028 14.669 -11.675 1.00 50.00 81 ASP A O 1
ATOM 647 N N . ALA A 1 82 ? 1.519 12.888 -10.394 1.00 53.22 82 ALA A N 1
ATOM 648 C CA . ALA A 1 82 ? 0.275 13.467 -9.936 1.00 53.22 82 ALA A CA 1
ATOM 649 C C . ALA A 1 82 ? 0.621 14.685 -9.090 1.00 53.22 82 ALA A C 1
ATOM 651 O O . ALA A 1 82 ? 1.256 14.555 -8.044 1.00 53.22 82 ALA A O 1
ATOM 652 N N . ALA A 1 83 ? 0.210 15.864 -9.560 1.00 57.06 83 ALA A N 1
ATOM 653 C CA . ALA A 1 83 ? 0.422 17.105 -8.836 1.00 57.06 83 ALA A CA 1
ATOM 654 C C . ALA A 1 83 ? -0.058 16.951 -7.377 1.00 57.06 83 ALA A C 1
ATOM 656 O O . ALA A 1 83 ? -1.106 16.328 -7.152 1.00 57.06 83 ALA A O 1
ATOM 657 N N . PRO A 1 84 ? 0.671 17.517 -6.395 1.00 59.50 84 PRO A N 1
ATOM 658 C CA . PRO A 1 84 ? 0.259 17.490 -4.998 1.00 59.50 84 PRO A CA 1
ATOM 659 C C . PRO A 1 84 ? -1.194 17.938 -4.874 1.00 59.50 84 PRO A C 1
ATOM 661 O O . PRO A 1 84 ? -1.590 18.968 -5.430 1.00 59.50 84 PRO A O 1
ATOM 664 N N . VAL A 1 85 ? -2.006 17.141 -4.184 1.00 64.94 85 VAL A N 1
ATOM 665 C CA . VAL A 1 85 ? -3.437 17.417 -4.081 1.00 64.94 85 VAL A CA 1
ATOM 666 C C . VAL A 1 85 ? -3.643 18.553 -3.086 1.00 64.94 85 VAL A C 1
ATOM 668 O O . VAL A 1 85 ? -3.431 18.383 -1.889 1.00 64.94 85 VAL A O 1
ATOM 671 N N . GLU A 1 86 ? -4.107 19.705 -3.571 1.00 68.44 86 GLU A N 1
ATOM 672 C CA . GLU A 1 86 ? -4.559 20.805 -2.717 1.00 68.44 86 GLU A CA 1
ATOM 673 C C . GLU A 1 86 ? -5.919 20.458 -2.096 1.00 68.44 86 GLU A C 1
ATOM 675 O O . GLU A 1 86 ? -6.974 20.745 -2.660 1.00 68.44 86 GLU A O 1
ATOM 680 N N . ALA A 1 87 ? -5.897 19.788 -0.947 1.00 78.81 87 ALA A N 1
ATOM 681 C CA . ALA A 1 87 ? -7.081 19.506 -0.143 1.00 78.81 87 ALA A CA 1
ATOM 682 C C . ALA A 1 87 ? -6.710 19.429 1.343 1.00 78.81 87 ALA A C 1
ATOM 684 O O . ALA A 1 87 ? -5.553 19.203 1.706 1.00 78.81 87 ALA A O 1
ATOM 685 N N . SER A 1 88 ? -7.697 19.617 2.215 1.00 85.81 88 SER A N 1
ATOM 686 C CA . SER A 1 88 ? -7.494 19.483 3.659 1.00 85.81 88 SER A CA 1
ATOM 687 C C . SER A 1 88 ? -7.188 18.033 4.061 1.00 85.81 88 SER A C 1
ATOM 689 O O . SER A 1 88 ? -7.586 17.082 3.386 1.00 85.81 88 SER A O 1
ATOM 691 N N . ALA A 1 89 ? -6.524 17.853 5.208 1.00 87.44 89 ALA A N 1
ATOM 692 C CA . ALA A 1 89 ? -6.254 16.539 5.801 1.00 87.44 89 ALA A CA 1
ATOM 693 C C . ALA A 1 89 ? -7.525 15.670 5.909 1.00 87.44 89 ALA A C 1
ATOM 695 O O . ALA A 1 89 ? -7.514 14.481 5.598 1.00 87.44 89 ALA A O 1
ATOM 696 N N . ASP A 1 90 ? -8.631 16.303 6.286 1.00 87.75 90 ASP A N 1
ATOM 697 C CA . ASP A 1 90 ? -9.968 15.730 6.392 1.00 87.75 90 ASP A CA 1
ATOM 698 C C . ASP A 1 90 ? -10.524 15.216 5.053 1.00 87.75 90 ASP A C 1
ATOM 700 O O . ASP A 1 90 ? -11.048 14.103 4.958 1.00 87.75 90 ASP A O 1
ATOM 704 N N . GLU A 1 91 ? -10.407 16.019 3.996 1.00 87.94 91 GLU A N 1
ATOM 705 C CA . GLU A 1 91 ? -10.856 15.641 2.653 1.00 87.94 91 GLU A CA 1
ATOM 706 C C . GLU A 1 91 ? -10.018 14.504 2.073 1.00 87.94 91 GLU A C 1
ATOM 708 O O . GLU A 1 91 ? -10.570 13.580 1.474 1.00 87.94 91 GLU A O 1
ATOM 713 N N . LEU A 1 92 ? -8.701 14.536 2.285 1.00 88.56 92 LEU A N 1
ATOM 714 C CA . LEU A 1 92 ? -7.794 13.478 1.845 1.00 88.56 92 LEU A CA 1
ATOM 715 C C . LEU A 1 92 ? -8.060 12.172 2.600 1.00 88.56 92 LEU A C 1
ATOM 717 O O . LEU A 1 92 ? -8.111 11.111 1.980 1.00 88.56 92 LEU A O 1
ATOM 721 N N . ALA A 1 93 ? -8.303 12.236 3.913 1.00 91.06 93 ALA A N 1
ATOM 722 C CA . ALA A 1 93 ? -8.665 11.063 4.702 1.00 91.06 93 ALA A CA 1
ATOM 723 C C . ALA A 1 93 ? -9.979 10.442 4.208 1.00 91.06 93 ALA A C 1
ATOM 725 O O . ALA A 1 93 ? -10.049 9.232 4.009 1.00 91.06 93 ALA A O 1
ATOM 726 N N . ARG A 1 94 ? -11.006 11.255 3.924 1.00 91.31 94 ARG A N 1
ATOM 727 C CA . ARG A 1 94 ? -12.269 10.761 3.346 1.00 91.31 94 ARG A CA 1
ATOM 728 C C . ARG A 1 94 ? -12.092 10.167 1.951 1.00 91.31 94 ARG A C 1
ATOM 730 O O . ARG A 1 94 ? -12.742 9.173 1.634 1.00 91.31 94 ARG A O 1
ATOM 737 N N . ARG A 1 95 ? -11.235 10.771 1.126 1.00 90.25 95 ARG A N 1
ATOM 738 C CA . ARG A 1 95 ? -10.969 10.317 -0.243 1.00 90.25 95 ARG A CA 1
ATOM 739 C C . ARG A 1 95 ? -10.270 8.963 -0.272 1.00 90.25 95 ARG A C 1
ATOM 741 O O . ARG A 1 95 ? -10.670 8.103 -1.050 1.00 90.25 95 ARG A O 1
ATOM 748 N N . TYR A 1 96 ? -9.236 8.783 0.547 1.00 89.56 96 TYR A N 1
ATOM 749 C CA . TYR A 1 96 ? -8.363 7.614 0.436 1.00 89.56 96 TYR A CA 1
ATOM 750 C C . TYR A 1 96 ? -8.689 6.492 1.433 1.00 89.56 96 TYR A C 1
ATOM 752 O O . TYR A 1 96 ? -8.480 5.317 1.116 1.00 89.56 96 TYR A O 1
ATOM 760 N N . THR A 1 97 ? -9.265 6.808 2.598 1.00 92.75 97 THR A N 1
ATOM 761 C CA . THR A 1 97 ? -9.755 5.808 3.563 1.00 92.75 97 THR A CA 1
ATOM 762 C C . THR A 1 97 ? -11.175 5.381 3.196 1.00 92.75 97 THR A C 1
ATOM 764 O O . THR A 1 97 ? -12.170 5.807 3.790 1.00 92.75 97 THR A O 1
ATOM 767 N N . THR A 1 98 ? -11.274 4.554 2.156 1.00 92.75 98 THR A N 1
ATOM 768 C CA . THR A 1 98 ? -12.548 4.014 1.669 1.00 92.75 98 THR A CA 1
ATOM 769 C C . THR A 1 98 ? -13.003 2.808 2.495 1.00 92.75 98 THR A C 1
ATOM 771 O O . THR A 1 98 ? -12.185 2.084 3.064 1.00 92.75 98 THR A O 1
ATOM 774 N N . ARG A 1 99 ? -14.320 2.549 2.514 1.00 90.38 99 ARG A N 1
ATOM 775 C CA . ARG A 1 99 ? -14.914 1.363 3.160 1.00 90.38 99 ARG A CA 1
ATOM 776 C C . ARG A 1 99 ? -14.270 0.068 2.660 1.00 90.38 99 ARG A C 1
ATOM 778 O O . ARG A 1 99 ? -13.782 -0.717 3.461 1.00 90.38 99 ARG A O 1
ATOM 785 N N . GLN A 1 100 ? -14.162 -0.083 1.338 1.00 87.88 100 GLN A N 1
ATOM 786 C CA . GLN A 1 100 ? -13.539 -1.250 0.712 1.00 87.88 100 GLN A CA 1
ATOM 787 C C . GLN A 1 100 ? -12.108 -1.493 1.214 1.00 87.88 100 GLN A C 1
ATOM 789 O O . GLN A 1 100 ? -11.717 -2.633 1.446 1.00 87.88 100 GLN A O 1
ATOM 794 N N . ARG A 1 101 ? -11.314 -0.428 1.396 1.00 90.62 101 ARG A N 1
ATOM 795 C CA . ARG A 1 101 ? -9.938 -0.538 1.895 1.00 90.62 101 ARG A CA 1
ATOM 796 C C . ARG A 1 101 ? -9.911 -1.038 3.338 1.00 90.62 101 ARG A C 1
ATOM 798 O O . ARG A 1 101 ? -9.136 -1.940 3.643 1.00 90.62 101 ARG A O 1
ATOM 805 N N . VAL A 1 102 ? -10.761 -0.480 4.199 1.00 92.81 102 VAL A N 1
ATOM 806 C CA . VAL A 1 102 ? -10.880 -0.897 5.606 1.00 92.81 102 VAL A CA 1
ATOM 807 C C . VAL A 1 102 ? -11.329 -2.359 5.705 1.00 92.81 102 VAL A C 1
ATOM 809 O O . VAL A 1 102 ? -10.714 -3.135 6.430 1.00 92.81 102 VAL A O 1
ATOM 812 N N . GLU A 1 103 ? -12.323 -2.768 4.916 1.00 89.81 103 GLU A N 1
ATOM 813 C CA . GLU A 1 103 ? -12.814 -4.151 4.875 1.00 89.81 103 GLU A CA 1
ATOM 814 C C . GLU A 1 103 ? -11.768 -5.137 4.339 1.00 89.81 103 GLU A C 1
ATOM 816 O O . GLU A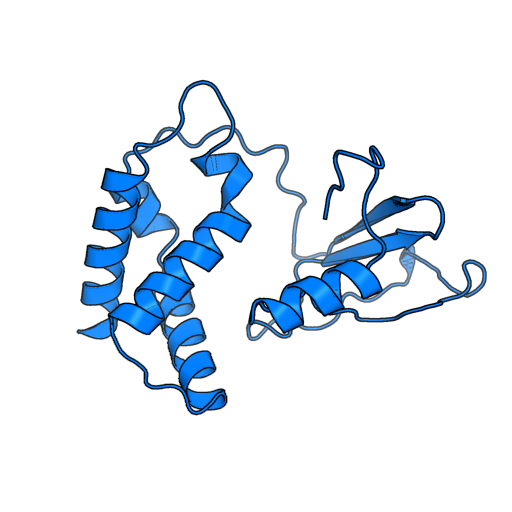 1 103 ? -11.624 -6.230 4.882 1.00 89.81 103 GLU A O 1
ATOM 821 N N . ASN A 1 104 ? -11.013 -4.765 3.299 1.00 89.12 104 ASN A N 1
ATOM 822 C CA . ASN A 1 104 ? -9.913 -5.588 2.787 1.00 89.12 104 ASN A CA 1
ATOM 823 C C . ASN A 1 104 ? -8.830 -5.788 3.862 1.00 89.12 104 ASN A C 1
ATOM 825 O O . ASN A 1 104 ? -8.328 -6.896 4.032 1.00 89.12 104 ASN A O 1
ATOM 829 N N . ILE A 1 105 ? -8.487 -4.729 4.604 1.00 93.25 105 ILE A N 1
ATOM 830 C CA . ILE A 1 105 ? -7.518 -4.801 5.706 1.00 93.25 105 ILE A CA 1
ATOM 831 C C . ILE A 1 105 ? -8.045 -5.691 6.834 1.00 93.25 105 ILE A C 1
ATOM 833 O O . ILE A 1 105 ? -7.293 -6.517 7.343 1.00 93.25 105 ILE A O 1
ATOM 837 N N . ALA A 1 106 ? -9.316 -5.551 7.218 1.00 91.75 106 ALA A N 1
ATOM 838 C CA . ALA A 1 106 ? -9.928 -6.383 8.251 1.00 91.75 106 ALA A CA 1
ATOM 839 C C . ALA A 1 106 ? -9.903 -7.871 7.866 1.00 91.75 106 ALA A C 1
ATOM 841 O O . ALA A 1 106 ? -9.381 -8.678 8.632 1.00 91.75 106 ALA A O 1
ATOM 842 N N . ARG A 1 107 ? -10.350 -8.213 6.650 1.00 89.81 107 ARG A N 1
ATOM 843 C CA . ARG A 1 107 ? -10.298 -9.590 6.125 1.00 89.81 107 ARG A CA 1
ATOM 844 C C . ARG A 1 107 ? -8.885 -10.159 6.140 1.00 89.81 107 ARG A C 1
ATOM 846 O O . ARG A 1 107 ? -8.658 -11.272 6.592 1.00 89.81 107 ARG A O 1
ATOM 853 N N . GLU A 1 108 ? -7.903 -9.366 5.733 1.00 87.19 108 GLU A N 1
ATOM 854 C CA . GLU A 1 108 ? -6.511 -9.804 5.747 1.00 87.19 108 GLU A CA 1
ATOM 855 C C . GLU A 1 108 ? -5.970 -10.055 7.168 1.00 87.19 108 GLU A C 1
ATOM 857 O O . GLU A 1 108 ? -5.157 -10.960 7.376 1.00 87.19 108 GLU A O 1
ATOM 862 N N . LEU A 1 109 ? -6.382 -9.256 8.157 1.00 91.50 109 LEU A N 1
ATOM 863 C CA . LEU A 1 109 ? -6.035 -9.510 9.556 1.00 91.50 109 LEU A CA 1
ATOM 864 C C . LEU A 1 109 ? -6.613 -10.850 10.022 1.00 91.50 109 LEU A C 1
ATOM 866 O O . LEU A 1 109 ? -5.877 -11.636 10.625 1.00 91.50 109 LEU A O 1
ATOM 870 N N . GLU A 1 110 ? -7.873 -11.128 9.686 1.00 91.81 110 GLU A N 1
ATOM 871 C CA . GLU A 1 110 ? -8.559 -12.387 10.002 1.00 91.81 110 GLU A CA 1
ATOM 872 C C . GLU A 1 110 ? -7.883 -13.591 9.344 1.00 91.81 110 GLU A C 1
ATOM 874 O O . GLU A 1 110 ? -7.555 -14.556 10.037 1.00 91.81 110 GLU A O 1
ATOM 879 N N . ASP A 1 111 ? -7.576 -13.503 8.047 1.00 88.94 111 ASP A N 1
ATOM 880 C CA . ASP A 1 111 ? -6.892 -14.559 7.285 1.00 88.94 111 ASP A CA 1
ATOM 881 C C . ASP A 1 111 ? -5.523 -14.918 7.884 1.00 88.94 111 ASP A C 1
ATOM 883 O O . ASP A 1 111 ? -5.030 -16.040 7.753 1.00 88.94 111 ASP A O 1
ATOM 887 N N . ARG A 1 112 ? -4.893 -13.962 8.575 1.00 89.06 112 ARG A N 1
ATOM 888 C CA . ARG A 1 112 ? -3.601 -14.125 9.260 1.00 89.06 112 ARG A CA 1
ATOM 889 C C . ARG A 1 112 ? -3.739 -14.533 10.724 1.00 89.06 112 ARG A C 1
ATOM 891 O O . ARG A 1 112 ? -2.730 -14.574 11.431 1.00 89.06 112 ARG A O 1
ATOM 898 N N . GLY A 1 113 ? -4.958 -14.783 11.199 1.00 90.50 113 GLY A N 1
ATOM 899 C CA . GLY A 1 113 ? -5.251 -15.086 12.598 1.00 90.50 113 GLY A CA 1
ATOM 900 C C . GLY A 1 113 ? -4.909 -13.939 13.554 1.00 90.50 113 GLY A C 1
ATOM 901 O O . GLY A 1 113 ? -4.663 -14.179 14.738 1.00 90.50 113 GLY A O 1
ATOM 902 N N . ARG A 1 114 ? -4.839 -12.698 13.057 1.00 91.19 114 ARG A N 1
ATOM 903 C CA . ARG A 1 114 ? -4.602 -11.508 13.879 1.00 91.19 114 ARG A CA 1
ATOM 904 C C . ARG A 1 114 ? -5.933 -10.897 14.315 1.00 91.19 114 ARG A C 1
ATOM 906 O O . ARG A 1 114 ? -6.894 -10.921 13.552 1.00 91.19 114 ARG A O 1
ATOM 913 N N . PRO A 1 115 ? -6.000 -10.302 15.515 1.00 89.81 115 PRO A N 1
ATOM 914 C CA . PRO A 1 115 ? -7.227 -9.668 15.972 1.00 89.81 115 PRO A CA 1
ATOM 915 C C . PRO A 1 115 ? -7.559 -8.429 15.126 1.00 89.81 115 PRO A C 1
ATOM 917 O O . PRO A 1 115 ? -6.690 -7.590 14.869 1.00 89.81 115 PRO A O 1
ATOM 920 N N . VAL A 1 116 ? -8.830 -8.302 14.736 1.00 94.38 116 VAL A N 1
ATOM 921 C CA . VAL A 1 116 ? -9.385 -7.117 14.065 1.00 94.38 116 VAL A CA 1
ATOM 922 C C . VAL A 1 116 ? -9.748 -6.080 15.124 1.00 94.38 116 VAL A C 1
ATOM 924 O O . VAL A 1 116 ? -10.891 -5.970 15.559 1.00 94.38 116 VAL A O 1
ATOM 927 N N . THR A 1 117 ? -8.742 -5.355 15.606 1.00 94.81 117 THR A N 1
ATOM 928 C CA . THR A 1 117 ? -8.943 -4.203 16.494 1.00 94.81 117 THR A CA 1
ATOM 929 C C . THR A 1 117 ? -8.853 -2.905 15.709 1.00 94.81 117 THR A C 1
ATOM 931 O O . THR A 1 117 ? -8.221 -2.854 14.652 1.00 94.81 117 THR A O 1
ATOM 934 N N . PHE A 1 118 ? -9.437 -1.837 16.259 1.00 95.00 118 PHE A N 1
ATOM 935 C CA . PHE A 1 118 ? -9.291 -0.490 15.713 1.00 95.00 118 PHE A CA 1
ATOM 936 C C . PHE A 1 118 ? -7.818 -0.146 15.443 1.00 95.00 118 PHE A C 1
ATOM 938 O O . PHE A 1 118 ? -7.482 0.178 14.308 1.00 95.00 118 PHE A O 1
ATOM 945 N N . ASP A 1 119 ? -6.939 -0.307 16.439 1.00 94.31 119 ASP A N 1
ATOM 946 C CA . ASP A 1 119 ? -5.514 0.024 16.305 1.00 94.31 119 ASP A CA 1
ATOM 947 C C . ASP A 1 119 ? -4.848 -0.760 15.164 1.00 94.31 119 ASP A C 1
ATOM 949 O O . ASP A 1 119 ? -4.142 -0.186 14.337 1.00 94.31 119 ASP A O 1
ATOM 953 N N . ALA A 1 120 ? -5.130 -2.064 15.054 1.00 93.12 120 ALA A N 1
ATOM 954 C CA . ALA A 1 120 ? -4.541 -2.912 14.019 1.00 93.12 120 ALA A CA 1
ATOM 955 C C . ALA A 1 120 ? -4.987 -2.515 12.603 1.00 93.12 120 ALA A C 1
ATOM 957 O O . ALA A 1 120 ? -4.187 -2.570 11.663 1.00 93.12 120 ALA A O 1
ATOM 958 N N . VAL A 1 121 ? -6.254 -2.127 12.443 1.00 94.69 121 VAL A N 1
ATOM 959 C CA . VAL A 1 121 ? -6.817 -1.676 11.164 1.00 94.69 121 VAL A CA 1
ATOM 960 C C . VAL A 1 121 ? -6.321 -0.271 10.821 1.00 94.69 121 VAL A C 1
ATOM 962 O O . VAL A 1 121 ? -5.924 -0.024 9.680 1.00 94.69 121 VAL A O 1
ATOM 965 N N . TYR A 1 122 ? -6.291 0.636 11.798 1.00 95.00 122 TYR A N 1
ATOM 966 C CA . TYR A 1 122 ? -5.792 2.001 11.644 1.00 95.00 122 TYR A CA 1
ATOM 967 C C . TYR A 1 122 ? -4.318 2.019 11.231 1.00 95.00 122 TYR A C 1
ATOM 969 O O . TYR A 1 122 ? -3.986 2.607 10.198 1.00 95.00 122 TYR A O 1
ATOM 977 N N . ASP A 1 123 ? -3.449 1.317 11.965 1.00 92.19 123 ASP A N 1
ATOM 978 C CA . ASP A 1 123 ? -2.013 1.265 11.672 1.00 92.19 123 ASP A CA 1
ATOM 979 C C . ASP A 1 123 ? -1.769 0.768 10.248 1.00 92.19 123 ASP A C 1
ATOM 981 O O . ASP A 1 123 ? -0.979 1.336 9.485 1.00 92.19 123 ASP A O 1
ATOM 985 N N . ARG A 1 124 ? -2.510 -0.271 9.847 1.00 90.44 124 ARG A N 1
ATOM 986 C CA . ARG A 1 124 ? -2.372 -0.850 8.514 1.00 90.44 124 ARG A CA 1
ATOM 987 C C . ARG A 1 124 ? -2.946 0.042 7.418 1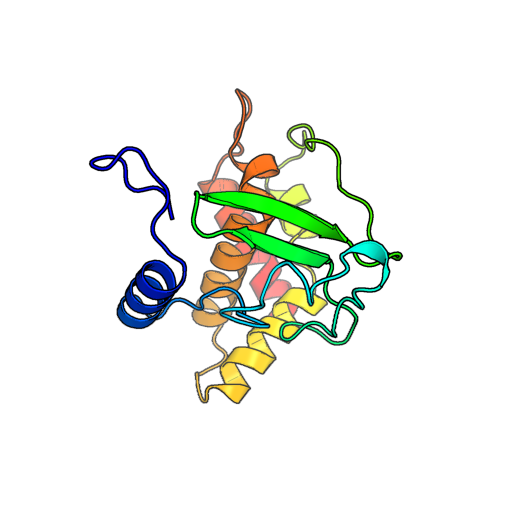.00 90.44 124 ARG A C 1
ATOM 989 O O . ARG A 1 124 ? -2.397 0.076 6.314 1.00 90.44 124 ARG A O 1
ATOM 996 N N . THR A 1 125 ? -3.994 0.801 7.720 1.00 92.38 125 THR A N 1
ATOM 997 C CA . THR A 1 125 ? -4.554 1.810 6.816 1.00 92.38 125 THR A CA 1
ATOM 998 C C . THR A 1 125 ? -3.540 2.922 6.575 1.00 92.38 125 THR A C 1
ATOM 1000 O O . THR A 1 125 ? -3.217 3.199 5.421 1.00 92.38 125 THR A O 1
ATOM 1003 N N . VAL A 1 126 ? -2.966 3.497 7.637 1.00 90.19 126 VAL A N 1
ATOM 1004 C CA . VAL A 1 126 ? -1.938 4.546 7.532 1.00 90.19 126 VAL A CA 1
ATOM 1005 C C . VAL A 1 126 ? -0.725 4.058 6.746 1.00 90.19 126 VAL A C 1
ATOM 1007 O O . VAL A 1 126 ? -0.247 4.779 5.874 1.00 90.19 126 VAL A O 1
ATOM 1010 N N . GLU A 1 127 ? -0.244 2.840 6.999 1.00 86.75 127 GLU A N 1
ATOM 1011 C CA . GLU A 1 127 ? 0.872 2.271 6.236 1.00 86.75 127 GLU A CA 1
ATOM 1012 C C . GLU A 1 127 ? 0.542 2.141 4.746 1.00 86.75 127 GLU A C 1
ATOM 1014 O O . GLU A 1 127 ? 1.368 2.472 3.895 1.00 86.75 127 GLU A O 1
ATOM 1019 N N . THR A 1 128 ? -0.657 1.658 4.423 1.00 87.94 128 THR A N 1
ATOM 1020 C CA . THR A 1 128 ? -1.061 1.449 3.029 1.00 87.94 128 THR A CA 1
ATOM 1021 C C . THR A 1 128 ? -1.191 2.786 2.298 1.00 87.94 128 THR A C 1
ATOM 1023 O O . THR A 1 128 ? -0.663 2.931 1.199 1.00 87.94 128 THR A O 1
ATOM 1026 N N . LEU A 1 129 ? -1.793 3.792 2.939 1.00 87.12 129 LEU A N 1
ATOM 1027 C CA . LEU A 1 129 ? -1.897 5.148 2.395 1.00 87.12 129 LEU A CA 1
ATOM 1028 C C . LEU A 1 129 ? -0.530 5.808 2.218 1.00 87.12 129 LEU A C 1
ATOM 1030 O O . LEU A 1 129 ? -0.265 6.405 1.181 1.00 87.12 129 LEU A O 1
ATOM 1034 N N . ALA A 1 130 ? 0.360 5.663 3.200 1.00 83.06 130 ALA A N 1
ATOM 1035 C CA . ALA A 1 130 ? 1.711 6.197 3.099 1.00 83.06 130 ALA A CA 1
ATOM 1036 C C . ALA A 1 130 ? 2.524 5.522 1.988 1.00 83.06 130 ALA A C 1
ATOM 1038 O O . ALA A 1 130 ? 3.403 6.161 1.424 1.00 83.06 130 ALA A O 1
ATOM 1039 N N . ARG A 1 131 ? 2.250 4.249 1.670 1.00 80.88 131 ARG A N 1
ATOM 1040 C CA . ARG A 1 131 ? 2.908 3.525 0.573 1.00 80.88 131 ARG A CA 1
ATOM 1041 C C . ARG A 1 131 ? 2.378 3.945 -0.796 1.00 80.88 131 ARG A C 1
ATOM 1043 O O . ARG A 1 131 ? 3.174 4.095 -1.716 1.00 80.88 131 ARG A O 1
ATOM 1050 N N . GLU A 1 132 ? 1.065 4.067 -0.938 1.00 81.06 132 GLU A N 1
ATOM 1051 C CA . GLU A 1 132 ? 0.416 4.284 -2.237 1.00 81.06 132 GLU A CA 1
ATOM 1052 C C . GLU A 1 132 ? 0.362 5.761 -2.625 1.00 81.06 132 GLU A C 1
ATOM 1054 O O . GLU A 1 132 ? 0.647 6.110 -3.765 1.00 81.06 132 GLU A O 1
ATOM 1059 N N . GLU A 1 133 ? 0.092 6.644 -1.665 1.00 79.38 133 GLU A N 1
ATOM 1060 C CA . GLU A 1 133 ? -0.123 8.071 -1.917 1.00 79.38 133 GLU A CA 1
ATOM 1061 C C . GLU A 1 133 ? 1.092 8.923 -1.522 1.00 79.38 133 GLU A C 1
ATOM 1063 O O . GLU A 1 133 ? 0.979 10.144 -1.405 1.00 79.38 133 GLU A O 1
ATOM 1068 N N . HIS A 1 134 ? 2.269 8.307 -1.318 1.00 74.44 134 HIS A N 1
ATOM 1069 C CA . HIS A 1 134 ? 3.466 9.008 -0.837 1.00 74.44 134 HIS A CA 1
ATOM 1070 C C . HIS A 1 134 ? 3.774 10.262 -1.660 1.00 74.44 134 HIS A C 1
ATOM 1072 O O . HIS A 1 134 ? 3.944 11.348 -1.113 1.00 74.44 134 HIS A O 1
ATOM 1078 N N . HIS A 1 135 ? 3.797 10.107 -2.985 1.00 69.94 135 HIS A N 1
ATOM 1079 C CA . HIS A 1 135 ? 4.113 11.179 -3.927 1.00 69.94 135 HIS A CA 1
ATOM 1080 C C . HIS A 1 135 ? 3.075 12.312 -3.915 1.00 69.94 135 HIS A C 1
ATOM 1082 O O . HIS A 1 135 ? 3.398 13.449 -4.228 1.00 69.94 135 HIS A O 1
ATOM 1088 N N . ARG A 1 136 ? 1.831 12.038 -3.510 1.00 69.94 136 ARG A N 1
ATOM 1089 C CA . ARG A 1 136 ? 0.766 13.050 -3.451 1.00 69.94 136 ARG A CA 1
ATOM 1090 C C . ARG A 1 136 ? 0.666 13.745 -2.102 1.00 69.94 136 ARG A C 1
ATOM 1092 O O . ARG A 1 136 ? 0.195 14.877 -2.042 1.00 69.94 136 ARG A O 1
ATOM 1099 N N . LEU A 1 137 ? 1.039 13.046 -1.030 1.00 70.06 137 LEU A N 1
ATOM 1100 C CA . LEU A 1 137 ? 0.919 13.522 0.348 1.00 70.06 137 LEU A CA 1
ATOM 1101 C C . LEU A 1 137 ? 2.213 14.171 0.860 1.00 70.06 137 LEU A C 1
ATOM 1103 O O . LEU A 1 137 ? 2.151 15.089 1.680 1.00 70.06 137 LEU A O 1
ATOM 1107 N N . PHE A 1 138 ? 3.375 13.694 0.406 1.00 67.06 138 PHE A N 1
ATOM 1108 C CA . PHE A 1 138 ? 4.666 14.022 1.017 1.00 67.06 138 PHE A CA 1
ATOM 1109 C C . PHE A 1 138 ? 5.717 14.596 0.056 1.00 67.06 138 PHE A C 1
ATOM 1111 O O . PHE A 1 138 ? 6.734 15.080 0.549 1.00 67.06 138 PHE A O 1
ATOM 1118 N N . ASP A 1 139 ? 5.486 14.612 -1.264 1.00 64.06 139 ASP A N 1
ATOM 1119 C CA . ASP A 1 139 ? 6.387 15.288 -2.211 1.00 64.06 139 ASP A CA 1
ATOM 1120 C C . ASP A 1 139 ? 5.894 16.709 -2.558 1.00 64.06 139 ASP A C 1
ATOM 1122 O O . ASP A 1 139 ? 4.744 16.920 -2.942 1.00 64.06 139 ASP A O 1
ATOM 1126 N N . GLY A 1 140 ? 6.790 17.699 -2.436 1.00 56.56 140 GLY A N 1
ATOM 1127 C CA . GLY A 1 140 ? 6.579 19.108 -2.811 1.00 56.56 140 GLY A CA 1
ATOM 1128 C C . GLY A 1 140 ? 6.614 20.115 -1.646 1.00 56.56 140 GLY A C 1
ATOM 1129 O O . GLY A 1 140 ? 6.578 19.744 -0.477 1.00 56.56 140 GLY A O 1
ATOM 1130 N N . ASP A 1 141 ? 6.636 21.417 -1.967 1.00 53.69 141 ASP A N 1
ATOM 1131 C CA . ASP A 1 141 ? 6.643 22.549 -1.006 1.00 53.69 141 ASP A CA 1
ATOM 1132 C C . ASP A 1 141 ? 5.338 22.701 -0.188 1.00 53.69 141 ASP A C 1
ATOM 1134 O O . ASP A 1 141 ? 5.209 23.598 0.646 1.00 53.69 141 ASP A O 1
ATOM 1138 N N . ARG A 1 142 ? 4.340 21.844 -0.434 1.00 58.50 142 ARG A N 1
ATOM 1139 C CA . ARG A 1 142 ? 3.003 21.883 0.183 1.00 58.50 142 ARG A CA 1
ATOM 1140 C C . ARG A 1 142 ? 2.631 20.527 0.775 1.00 58.50 142 ARG A C 1
ATOM 1142 O O . ARG A 1 142 ? 1.579 19.976 0.465 1.00 58.50 142 ARG A O 1
ATOM 1149 N N . SER A 1 143 ? 3.524 19.982 1.597 1.00 66.38 143 SER A N 1
ATOM 1150 C CA . SER A 1 143 ? 3.246 18.767 2.356 1.00 66.38 143 SER A CA 1
ATOM 1151 C C . SER A 1 143 ? 2.063 18.978 3.302 1.00 66.38 143 SER A C 1
ATOM 1153 O O . SER A 1 143 ? 1.865 20.053 3.876 1.00 66.38 143 SER A O 1
ATOM 1155 N N . ILE A 1 144 ? 1.242 17.942 3.441 1.00 77.00 144 ILE A N 1
ATOM 1156 C CA . ILE A 1 144 ? 0.120 17.958 4.376 1.00 77.00 144 ILE A CA 1
ATOM 1157 C C . ILE A 1 144 ? 0.622 17.916 5.822 1.00 77.00 144 ILE A C 1
ATOM 1159 O O . ILE A 1 144 ? 1.652 17.307 6.123 1.00 77.00 144 ILE A O 1
ATOM 1163 N N . ASP A 1 145 ? -0.145 18.494 6.747 1.00 84.88 145 ASP A N 1
ATOM 1164 C CA . ASP A 1 145 ? 0.073 18.241 8.170 1.00 84.88 145 ASP A CA 1
ATOM 1165 C C . ASP A 1 145 ? -0.200 16.755 8.459 1.00 84.88 145 ASP A C 1
ATOM 1167 O O . ASP A 1 145 ? -1.344 16.290 8.498 1.00 84.88 145 ASP A O 1
ATOM 1171 N N . VAL A 1 146 ? 0.883 16.000 8.646 1.00 84.50 146 VAL A N 1
ATOM 1172 C CA . VAL A 1 146 ? 0.859 14.548 8.852 1.00 84.50 146 VAL A CA 1
ATOM 1173 C C . VAL A 1 146 ? 0.095 14.168 10.118 1.00 84.50 146 VAL A C 1
ATOM 1175 O O . VAL A 1 146 ? -0.556 13.122 10.153 1.00 84.50 146 VAL A O 1
ATOM 1178 N N . SER A 1 147 ? 0.159 14.996 11.163 1.00 87.56 147 SER A N 1
ATOM 1179 C CA . SER A 1 147 ? -0.544 14.736 12.419 1.00 87.56 147 SER A CA 1
ATOM 1180 C C . SER A 1 147 ? -2.048 14.929 12.243 1.00 87.56 147 SER A C 1
ATOM 1182 O O . SER A 1 147 ? -2.829 14.058 12.644 1.00 87.56 147 SER A O 1
ATOM 1184 N N . ALA A 1 148 ? -2.450 16.007 11.564 1.00 90.25 148 ALA A N 1
ATOM 1185 C CA . ALA A 1 148 ? -3.849 16.255 11.228 1.00 90.25 148 ALA A CA 1
ATOM 1186 C C . ALA A 1 148 ? -4.414 15.149 10.323 1.00 90.25 148 ALA A C 1
ATOM 1188 O O . ALA A 1 148 ? -5.498 14.629 10.583 1.00 90.25 148 ALA A O 1
ATOM 1189 N N . PHE A 1 149 ? -3.655 14.718 9.312 1.00 90.75 149 PHE A N 1
ATOM 1190 C CA . PHE A 1 149 ? -4.065 13.636 8.414 1.00 90.75 149 PHE A CA 1
ATOM 1191 C C . PHE A 1 149 ? -4.207 12.296 9.132 1.00 90.75 149 PHE A C 1
ATOM 1193 O O . PHE A 1 149 ? -5.228 11.631 8.977 1.00 90.75 149 PHE A O 1
ATOM 1200 N N . ARG A 1 150 ? -3.241 11.913 9.976 1.00 92.81 150 ARG A N 1
ATOM 1201 C CA . ARG A 1 150 ? -3.347 10.695 10.798 1.00 92.81 150 ARG A CA 1
ATOM 1202 C C . ARG A 1 150 ? -4.571 10.720 11.707 1.00 92.81 150 ARG A C 1
ATOM 1204 O O . ARG A 1 150 ? -5.285 9.725 11.787 1.00 92.81 150 ARG A O 1
ATOM 1211 N N . SER A 1 151 ? -4.848 11.864 12.328 1.00 95.69 151 SER A N 1
ATOM 1212 C CA . SER A 1 151 ? -6.031 12.042 13.178 1.00 95.69 151 SER A CA 1
ATOM 1213 C C . SER A 1 151 ? -7.332 11.898 12.379 1.00 95.69 151 SER A C 1
ATOM 1215 O O . SER A 1 151 ? -8.251 11.206 12.815 1.00 95.69 151 SER A O 1
ATOM 1217 N N . ALA A 1 152 ? -7.396 12.475 11.177 1.00 95.81 152 ALA A N 1
ATOM 1218 C CA . ALA A 1 152 ? -8.551 12.340 10.291 1.00 95.81 152 ALA A CA 1
ATOM 1219 C C . ALA A 1 152 ? -8.735 10.896 9.780 1.00 95.81 152 ALA A C 1
ATOM 1221 O O . ALA A 1 152 ? -9.860 10.399 9.716 1.00 95.81 152 ALA A O 1
ATOM 1222 N N . VAL A 1 153 ? -7.644 10.186 9.468 1.00 95.56 153 VAL A N 1
ATOM 1223 C CA . VAL A 1 153 ? -7.680 8.759 9.097 1.00 95.56 153 VAL A CA 1
ATOM 1224 C C . VAL A 1 153 ? -8.160 7.897 10.265 1.00 95.56 153 VAL A C 1
ATOM 1226 O O . VAL A 1 153 ? -8.960 6.990 10.040 1.00 95.56 153 VAL A O 1
ATOM 1229 N N . ALA A 1 154 ? -7.729 8.183 11.497 1.00 96.12 154 ALA A N 1
ATOM 1230 C CA . ALA A 1 154 ? -8.201 7.499 12.701 1.00 96.12 154 ALA A CA 1
ATOM 1231 C C . ALA A 1 154 ? -9.721 7.654 12.866 1.00 96.12 154 ALA A C 1
ATOM 1233 O O . ALA A 1 154 ? -10.432 6.651 12.924 1.00 96.12 154 ALA A O 1
ATOM 1234 N N . ALA A 1 155 ? -10.225 8.893 12.828 1.00 95.38 155 ALA A N 1
ATOM 1235 C CA . ALA A 1 155 ? -11.658 9.178 12.920 1.00 95.38 155 ALA A CA 1
ATOM 1236 C C . ALA A 1 155 ? -12.459 8.461 11.820 1.00 95.38 155 ALA A C 1
ATOM 1238 O O . ALA A 1 155 ? -13.471 7.818 12.097 1.00 95.38 155 ALA A O 1
ATOM 1239 N N . ARG A 1 156 ? -11.966 8.501 10.575 1.00 95.56 156 ARG A N 1
ATOM 1240 C CA . ARG A 1 156 ? -12.623 7.842 9.442 1.00 95.56 156 ARG A CA 1
ATOM 1241 C C . ARG A 1 156 ? -12.608 6.316 9.549 1.00 95.56 156 ARG A C 1
ATOM 1243 O O . ARG A 1 156 ? -13.577 5.671 9.165 1.00 95.56 156 ARG A O 1
ATOM 1250 N N . THR A 1 157 ? -11.523 5.737 10.056 1.00 94.94 157 THR A N 1
ATOM 1251 C CA . THR A 1 157 ? -11.406 4.284 10.267 1.00 94.94 157 THR A CA 1
ATOM 1252 C C . THR A 1 157 ? -12.393 3.817 11.327 1.00 94.94 157 THR A C 1
ATOM 1254 O O . THR A 1 157 ? -13.077 2.819 11.119 1.00 94.94 157 THR A O 1
ATOM 1257 N N . GLN A 1 158 ? -12.514 4.560 12.430 1.00 93.62 158 GLN A N 1
ATOM 1258 C CA . GLN A 1 158 ? -13.475 4.252 13.485 1.00 93.62 158 GLN A CA 1
ATOM 1259 C C . GLN A 1 158 ? -14.914 4.295 12.957 1.00 93.62 158 GLN A C 1
ATOM 1261 O O . GLN A 1 158 ? -15.649 3.326 13.120 1.00 93.62 158 GLN A O 1
ATOM 1266 N N . GLU A 1 159 ? -15.280 5.354 12.229 1.00 94.38 159 GLU A N 1
ATOM 1267 C CA . GLU A 1 159 ? -16.608 5.490 11.612 1.00 94.38 159 GLU A CA 1
ATOM 1268 C C . GLU A 1 159 ? -16.962 4.296 10.706 1.00 94.38 159 GLU A C 1
ATOM 1270 O O . GLU A 1 159 ? -18.111 3.859 10.668 1.00 94.38 159 GLU A O 1
ATOM 1275 N N . LEU A 1 160 ? -15.982 3.764 9.970 1.00 92.50 160 LEU A N 1
ATOM 1276 C CA . LEU A 1 160 ? -16.172 2.639 9.052 1.00 92.50 160 LEU A CA 1
ATOM 1277 C C . LEU A 1 160 ? -16.198 1.270 9.741 1.00 92.50 160 LEU A C 1
ATOM 1279 O O . LEU A 1 160 ? -16.731 0.334 9.157 1.00 92.50 160 LEU A O 1
ATOM 1283 N N . LEU A 1 161 ? -15.629 1.140 10.941 1.00 89.81 161 LEU A N 1
ATOM 1284 C CA . LEU A 1 161 ? -15.703 -0.088 11.742 1.00 89.81 161 LEU A CA 1
ATOM 1285 C C . LEU A 1 161 ? -16.983 -0.161 12.585 1.00 89.81 161 LEU A C 1
ATOM 1287 O O . LEU A 1 161 ? -17.428 -1.254 12.925 1.00 89.81 161 LEU A O 1
ATOM 1291 N N . GLU A 1 162 ? -17.568 0.987 12.927 1.00 87.56 162 GLU A N 1
ATOM 1292 C CA . GLU A 1 162 ? -18.807 1.082 13.710 1.00 87.56 162 GLU A CA 1
ATOM 1293 C C . GLU A 1 162 ? -20.091 0.959 12.858 1.00 87.56 162 GLU A C 1
ATOM 1295 O O . GLU A 1 162 ? -21.171 0.813 13.431 1.00 87.56 162 GLU A O 1
ATOM 1300 N N . ASN A 1 163 ? -19.989 1.002 11.517 1.00 60.50 163 ASN A N 1
ATOM 1301 C CA . ASN A 1 163 ? -21.116 0.949 10.564 1.00 60.50 163 ASN A CA 1
ATOM 1302 C C . ASN A 1 163 ? -21.041 -0.218 9.576 1.00 60.50 163 ASN A C 1
ATOM 1304 O O . ASN A 1 163 ? -22.014 -0.993 9.506 1.00 60.50 163 ASN A O 1
#